Protein AF-A0A6J6LXZ3-F1 (afdb_monomer_lite)

Secondary structure (DSSP, 8-state):
-PPP-PPPHHHHHHHHHH-HHHHT--SHHHHSTT-THHHHHHHHH-SEEEEGGGTEEEE-SHHHHHHHTSTTS---S--TT-HHHHHH-S-TTS--TTHHHHHHHHHHTTTSHHHHHHHHHHHHHHHHHHHHTTTGGGS---HIIIIIHHHHHHHHHHHHTS----HHHHHHHHHHHHH---

Foldseek 3Di:
DQDDDQQDPVNLVVQCVVAVLLQPDAPCLVPDPPSCVSLVVCVVPPQWGCHVNVSGIDHSHPVVVVCCPDLPNSDFLQDPPNVCCVVVNDALNRGDPPVNVVRCVVVPVCPDPVNVCVQCVVVLVVLQVVLCVVCVVVVDDPCVVSPDQVSVQSSVCSSVVHCSDDSVVVVVVVVVVVVPDD

Sequence (182 aa):
MISQAQVTDGTNMLRQLQFPAGALITMEDLQDSGREHVLDRLREQEPVTWLPALGGWLITSREGAREMLLPKAGATVEVSENMVRASLGKMMLTVDAPAHDRLRAPFERPFRAREAEHAFGDFIRGQADALIDRFADEGKAELHSAFAAEFAVAVAGHVIGLPLGESAKIDAYYADFAAARV

Organism: NCBI:txid449393

Radius of gyration: 21.24 Å; chains: 1; bounding box: 50×36×50 Å

InterPro domains:
  IPR036396 Cytochrome P450 superfamily [G3DSA:1.10.630.10] (4-181)
  IPR036396 Cytochrome P450 superfamily [SSF48264] (36-169)

Structure (mmCIF, N/CA/C/O backbone):
data_AF-A0A6J6LXZ3-F1
#
_entry.id   AF-A0A6J6LXZ3-F1
#
loop_
_atom_site.group_PDB
_atom_site.id
_atom_site.type_symbol
_atom_site.label_atom_id
_atom_site.label_alt_id
_atom_site.label_comp_id
_atom_site.label_asym_id
_atom_site.label_entity_id
_atom_site.label_seq_id
_atom_site.pdbx_PDB_ins_code
_atom_site.Cartn_x
_atom_site.Cartn_y
_atom_site.Cartn_z
_atom_site.occupancy
_atom_site.B_iso_or_equiv
_atom_site.auth_seq_id
_atom_site.auth_comp_id
_atom_site.auth_asym_id
_atom_site.auth_atom_id
_atom_site.pdbx_PDB_model_num
ATOM 1 N N . MET A 1 1 ? 3.807 -15.026 -21.055 1.00 63.22 1 MET A N 1
ATOM 2 C CA . MET A 1 1 ? 4.736 -14.462 -20.056 1.00 63.22 1 MET A CA 1
ATOM 3 C C . MET A 1 1 ? 5.453 -13.289 -20.682 1.00 63.22 1 MET A C 1
ATOM 5 O O . MET A 1 1 ? 5.833 -13.383 -21.844 1.00 63.22 1 MET A O 1
ATOM 9 N N . ILE A 1 2 ? 5.572 -12.195 -19.940 1.00 77.12 2 ILE A N 1
ATOM 10 C CA . ILE A 1 2 ? 6.284 -10.992 -20.376 1.00 77.12 2 ILE A CA 1
ATOM 11 C C . ILE A 1 2 ? 7.783 -11.281 -20.294 1.00 77.12 2 ILE A C 1
ATOM 13 O O . ILE A 1 2 ? 8.238 -11.861 -19.310 1.00 77.12 2 ILE A O 1
ATOM 17 N N . SER A 1 3 ? 8.537 -10.935 -21.338 1.00 76.62 3 SER A N 1
ATOM 18 C CA . SER A 1 3 ? 9.990 -11.120 -21.339 1.00 76.62 3 SER A CA 1
ATOM 19 C C . SER A 1 3 ? 10.624 -10.192 -20.308 1.00 76.62 3 SER A C 1
ATOM 21 O O . SER A 1 3 ? 10.416 -8.982 -20.363 1.00 76.62 3 SER A O 1
ATOM 23 N N . GLN A 1 4 ? 11.416 -10.755 -19.401 1.00 77.12 4 GLN A N 1
ATOM 24 C CA . GLN A 1 4 ? 12.165 -10.011 -18.389 1.00 77.12 4 GLN A CA 1
ATOM 25 C C . GLN A 1 4 ? 13.630 -9.939 -18.820 1.00 77.12 4 GLN A C 1
ATOM 27 O O . GLN A 1 4 ? 14.177 -10.914 -19.337 1.00 77.12 4 GLN A O 1
ATOM 32 N N . ALA A 1 5 ? 14.256 -8.779 -18.647 1.00 78.06 5 ALA A N 1
ATOM 33 C CA . ALA A 1 5 ? 15.658 -8.571 -18.978 1.00 78.06 5 ALA A CA 1
ATOM 34 C C . ALA A 1 5 ? 16.327 -7.766 -17.869 1.00 78.06 5 ALA A C 1
ATOM 36 O O . ALA A 1 5 ? 15.819 -6.720 -17.463 1.00 78.06 5 ALA A O 1
ATOM 37 N N . GLN A 1 6 ? 17.480 -8.252 -17.415 1.00 81.44 6 GLN A N 1
ATOM 38 C CA . GLN A 1 6 ? 18.334 -7.505 -16.503 1.00 81.44 6 GLN A CA 1
ATOM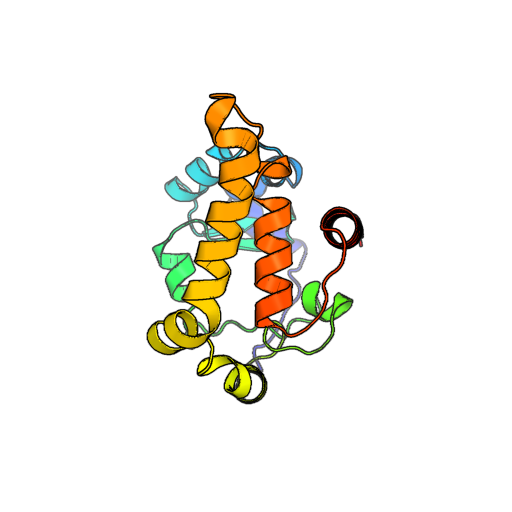 39 C C . GLN A 1 6 ? 18.919 -6.294 -17.228 1.00 81.44 6 GLN A C 1
ATOM 41 O O . GLN A 1 6 ? 19.317 -6.369 -18.395 1.00 81.44 6 GLN A O 1
ATOM 46 N N . VAL A 1 7 ? 18.949 -5.161 -16.537 1.00 86.25 7 VAL A N 1
ATOM 47 C CA . VAL A 1 7 ? 19.483 -3.921 -17.093 1.00 86.25 7 VAL A CA 1
ATOM 48 C C . VAL A 1 7 ? 21.001 -3.991 -17.027 1.00 86.25 7 VAL A C 1
ATOM 50 O O . VAL A 1 7 ? 21.576 -4.100 -15.952 1.00 86.25 7 VAL A O 1
ATOM 53 N N . THR A 1 8 ? 21.654 -3.945 -18.185 1.00 92.56 8 THR A N 1
ATOM 54 C CA . THR A 1 8 ? 23.120 -3.941 -18.260 1.00 92.56 8 THR A CA 1
ATOM 55 C C . THR A 1 8 ? 23.691 -2.638 -17.709 1.00 92.56 8 THR A C 1
ATOM 57 O O . THR A 1 8 ? 23.040 -1.596 -17.808 1.00 92.56 8 THR A O 1
ATOM 60 N N . ASP A 1 9 ? 24.936 -2.655 -17.228 1.00 92.88 9 ASP A N 1
ATOM 61 C CA . ASP A 1 9 ? 25.614 -1.452 -16.719 1.00 92.88 9 ASP A CA 1
ATOM 62 C C . ASP A 1 9 ? 25.615 -0.306 -17.738 1.00 92.88 9 ASP A C 1
ATOM 64 O O . ASP A 1 9 ? 25.328 0.841 -17.399 1.00 92.88 9 ASP A O 1
ATOM 68 N N . GLY A 1 10 ? 25.847 -0.623 -19.018 1.00 94.88 10 GLY A N 1
ATOM 69 C CA . GLY A 1 10 ? 25.786 0.361 -20.099 1.00 94.88 10 GLY A CA 1
ATOM 70 C C . GLY A 1 10 ? 24.394 0.979 -20.261 1.00 94.88 10 GLY A C 1
ATOM 71 O O . GLY A 1 10 ? 24.271 2.192 -20.417 1.00 94.88 10 GLY A O 1
ATOM 72 N N . THR A 1 11 ? 23.332 0.173 -20.164 1.00 94.19 11 THR A N 1
ATOM 73 C CA . THR A 1 11 ? 21.949 0.676 -20.231 1.00 94.19 11 THR A CA 1
ATOM 74 C C . THR A 1 11 ? 21.598 1.497 -18.994 1.00 94.19 11 THR A C 1
ATOM 76 O O . THR A 1 11 ? 20.958 2.539 -19.115 1.00 94.19 11 THR A O 1
ATOM 79 N N . ASN A 1 12 ? 22.030 1.056 -17.812 1.00 94.31 12 ASN A N 1
ATOM 80 C CA . ASN A 1 12 ? 21.839 1.776 -16.558 1.00 94.31 12 ASN A CA 1
ATOM 81 C C . ASN A 1 12 ? 22.487 3.167 -16.623 1.00 94.31 12 ASN A C 1
ATOM 83 O O . ASN A 1 12 ? 21.826 4.165 -16.346 1.00 94.31 12 ASN A O 1
ATOM 87 N N . MET A 1 13 ? 23.740 3.248 -17.081 1.00 95.94 13 MET A N 1
ATOM 88 C CA . MET A 1 13 ? 24.455 4.514 -17.254 1.00 95.94 13 MET A CA 1
ATOM 89 C C . MET A 1 13 ? 23.745 5.446 -18.246 1.00 95.94 13 MET A C 1
ATOM 91 O O . MET A 1 13 ? 23.553 6.624 -17.953 1.00 95.94 13 MET A O 1
ATOM 95 N N . LEU A 1 14 ? 23.298 4.929 -19.396 1.00 97.12 14 LEU A N 1
ATOM 96 C CA . LEU A 1 14 ? 22.553 5.727 -20.377 1.00 97.12 14 LEU A CA 1
ATOM 97 C C . LEU A 1 14 ? 21.242 6.275 -19.802 1.00 97.12 14 LEU A C 1
ATOM 99 O O . LEU A 1 14 ? 20.911 7.437 -20.028 1.00 97.12 14 LEU A O 1
ATOM 103 N N . ARG A 1 15 ? 20.511 5.467 -19.026 1.00 96.69 15 ARG A N 1
ATOM 104 C CA . ARG A 1 15 ? 19.274 5.911 -18.374 1.00 96.69 15 ARG A CA 1
ATOM 105 C C . ARG A 1 15 ? 19.533 6.975 -17.314 1.00 96.69 15 ARG A C 1
ATOM 107 O O . ARG A 1 15 ? 18.779 7.933 -17.259 1.00 96.69 15 ARG A O 1
ATOM 114 N N . GLN A 1 16 ? 20.602 6.866 -16.528 1.00 96.56 16 GLN A N 1
ATOM 115 C CA . GLN A 1 16 ? 20.962 7.905 -15.553 1.00 96.56 16 GLN A CA 1
ATOM 116 C C . GLN A 1 16 ? 21.263 9.255 -16.214 1.00 96.56 16 GLN A C 1
ATOM 118 O O . GLN A 1 16 ? 20.896 10.295 -15.680 1.00 96.56 16 GLN A O 1
ATOM 123 N N . LEU A 1 17 ? 21.887 9.247 -17.397 1.00 96.94 17 LEU A N 1
ATOM 124 C CA . LEU A 1 17 ? 22.120 10.470 -18.169 1.00 96.94 17 LEU A CA 1
ATOM 125 C C . LEU A 1 17 ? 20.823 11.059 -18.744 1.00 96.94 17 LEU A C 1
ATOM 127 O O . LEU A 1 17 ? 20.715 12.274 -18.882 1.00 96.94 17 LEU A O 1
ATOM 131 N N . GLN A 1 18 ? 19.855 10.209 -19.095 1.00 97.19 18 GLN A N 1
ATOM 132 C CA . GLN A 1 18 ? 18.563 10.629 -19.644 1.00 97.19 18 GLN A CA 1
ATOM 133 C C . GLN A 1 18 ? 17.573 11.099 -18.567 1.00 97.19 18 GLN A C 1
ATOM 135 O O . GLN A 1 18 ? 16.744 11.960 -18.850 1.00 97.19 18 GLN A O 1
ATOM 140 N N . PHE A 1 19 ? 17.665 10.537 -17.360 1.00 97.50 19 PHE A N 1
ATOM 141 C CA . PHE A 1 19 ? 16.784 10.791 -16.218 1.00 97.50 19 PHE A CA 1
ATOM 142 C C . PHE A 1 19 ? 17.594 11.286 -15.007 1.00 97.50 19 PHE A C 1
ATOM 144 O O . PHE A 1 19 ? 17.735 10.570 -14.007 1.00 97.50 19 PHE A O 1
ATOM 151 N N . PRO A 1 20 ? 18.217 12.475 -15.113 1.00 96.38 20 PRO A N 1
ATOM 152 C CA . PRO A 1 20 ? 19.123 12.986 -14.094 1.00 96.38 20 PRO A CA 1
ATOM 153 C C . PRO A 1 20 ? 18.443 13.257 -12.747 1.00 96.38 20 PRO A C 1
ATOM 155 O O . PRO A 1 20 ? 19.103 13.124 -11.719 1.00 96.38 20 PRO A O 1
ATOM 158 N N . ALA A 1 21 ? 17.154 13.615 -12.710 1.00 95.38 21 ALA A N 1
ATOM 159 C CA . ALA A 1 21 ? 16.472 13.857 -11.440 1.00 95.38 21 ALA A CA 1
ATOM 160 C C . ALA A 1 21 ? 16.273 12.550 -10.659 1.00 95.38 21 ALA A C 1
ATOM 162 O O . ALA A 1 21 ? 16.573 12.507 -9.467 1.00 95.38 21 ALA A O 1
ATOM 163 N N . GLY A 1 22 ? 15.834 11.474 -11.323 1.00 95.50 22 GLY A N 1
ATOM 164 C CA . GLY A 1 22 ? 15.719 10.147 -10.704 1.00 95.50 22 GLY A CA 1
ATOM 165 C C . GLY A 1 22 ? 17.063 9.533 -10.322 1.00 95.50 22 GLY A C 1
ATOM 166 O O . GLY A 1 22 ? 17.167 8.884 -9.283 1.00 95.50 22 GLY A O 1
ATOM 167 N N . ALA A 1 23 ? 18.110 9.786 -11.113 1.00 96.12 23 ALA A N 1
ATOM 168 C CA . ALA A 1 23 ? 19.458 9.285 -10.847 1.00 96.12 23 ALA A CA 1
ATOM 169 C C . ALA A 1 23 ? 20.059 9.797 -9.525 1.00 96.12 23 ALA A C 1
ATOM 171 O O . ALA A 1 23 ? 20.917 9.128 -8.951 1.00 96.12 23 ALA A O 1
ATOM 172 N N . LEU A 1 24 ? 19.613 10.960 -9.043 1.00 94.56 24 LEU A N 1
ATOM 173 C CA . LEU A 1 24 ? 20.074 11.555 -7.786 1.00 94.56 24 LEU A CA 1
ATOM 174 C C . LEU A 1 24 ? 19.326 11.041 -6.552 1.00 94.56 24 LEU A C 1
ATOM 176 O O . LEU A 1 24 ? 19.756 11.325 -5.437 1.00 94.56 24 LEU A O 1
ATOM 180 N N . ILE A 1 25 ? 18.214 10.325 -6.729 1.00 94.88 25 ILE A N 1
ATOM 181 C CA . ILE A 1 25 ? 17.386 9.894 -5.604 1.00 94.88 25 ILE A CA 1
ATOM 182 C C . ILE A 1 25 ? 17.992 8.655 -4.958 1.00 94.88 25 ILE A C 1
ATOM 184 O O . ILE A 1 25 ? 18.220 7.629 -5.605 1.00 94.88 25 ILE A O 1
ATOM 188 N N . THR A 1 26 ? 18.235 8.759 -3.657 1.00 93.12 26 THR A N 1
ATOM 189 C CA . THR A 1 26 ? 18.770 7.675 -2.835 1.00 93.12 26 THR A CA 1
ATOM 190 C C . THR A 1 26 ? 17.653 6.894 -2.144 1.00 93.12 26 THR A C 1
ATOM 192 O O . THR A 1 26 ? 16.484 7.270 -2.182 1.00 93.12 26 THR A O 1
ATOM 195 N N . MET A 1 27 ? 18.005 5.791 -1.480 1.00 90.06 27 MET A N 1
ATOM 196 C CA . MET A 1 27 ? 17.037 5.054 -0.663 1.00 90.06 27 MET A CA 1
ATOM 197 C C . MET A 1 27 ? 16.638 5.798 0.611 1.00 90.06 27 MET A C 1
ATOM 199 O O . MET A 1 27 ? 15.486 5.727 1.025 1.00 90.06 27 MET A O 1
ATOM 203 N N . GLU A 1 28 ? 17.558 6.572 1.180 1.00 90.50 28 GLU A N 1
ATOM 204 C CA . GLU A 1 28 ? 17.296 7.442 2.330 1.00 90.50 28 GLU A CA 1
ATOM 205 C C . GLU A 1 28 ? 16.247 8.509 1.989 1.00 90.50 28 GLU A C 1
ATOM 207 O O . GLU A 1 28 ? 15.317 8.740 2.757 1.00 90.50 28 GLU A O 1
ATOM 212 N N . ASP A 1 29 ? 16.312 9.070 0.777 1.00 91.81 29 ASP A N 1
ATOM 213 C CA . ASP A 1 29 ? 15.315 10.032 0.291 1.00 91.81 29 ASP A CA 1
ATOM 214 C C . ASP A 1 29 ? 13.893 9.464 0.209 1.00 91.81 29 ASP A C 1
ATOM 216 O O . ASP A 1 29 ? 12.930 10.228 0.233 1.00 91.81 29 ASP A O 1
ATOM 220 N N . LEU A 1 30 ? 13.754 8.139 0.108 1.00 88.25 30 LEU A N 1
ATOM 221 C CA . LEU A 1 30 ? 12.465 7.451 0.018 1.00 88.25 30 LEU A CA 1
ATOM 222 C C . LEU A 1 30 ? 11.969 6.910 1.364 1.00 88.25 30 LEU A C 1
ATOM 224 O O . LEU A 1 30 ? 10.778 6.633 1.495 1.00 88.25 30 LEU A O 1
ATOM 228 N N . GLN A 1 31 ? 12.862 6.720 2.337 1.00 87.31 31 GLN A N 1
ATOM 229 C CA . GLN A 1 31 ? 12.551 6.120 3.638 1.00 87.31 31 GLN A CA 1
ATOM 230 C C . GLN A 1 31 ? 12.326 7.165 4.735 1.00 87.31 31 GLN A C 1
ATOM 232 O O . GLN A 1 31 ? 11.535 6.928 5.649 1.00 87.31 31 GLN A O 1
ATOM 237 N N . ASP A 1 32 ? 12.992 8.316 4.647 1.00 87.38 32 ASP A N 1
ATOM 238 C CA . ASP A 1 32 ? 12.935 9.348 5.677 1.00 87.38 32 ASP A CA 1
ATOM 239 C C . ASP A 1 32 ? 11.665 10.206 5.573 1.00 87.38 32 ASP A C 1
ATOM 241 O O . ASP A 1 32 ? 11.397 10.854 4.556 1.00 87.38 32 ASP A O 1
ATOM 245 N N . SER A 1 33 ? 10.926 10.301 6.681 1.00 82.81 33 SER A N 1
ATOM 246 C CA . SER A 1 33 ? 9.836 11.275 6.814 1.00 82.81 33 SER A CA 1
ATOM 247 C C . SER A 1 33 ? 10.362 12.709 6.668 1.00 82.81 33 SER A C 1
ATOM 249 O O . SER A 1 33 ? 11.418 13.057 7.200 1.00 82.81 33 SER A O 1
ATOM 251 N N . GLY A 1 34 ? 9.621 13.553 5.948 1.00 84.56 34 GLY A N 1
ATOM 252 C CA . GLY A 1 34 ? 9.991 14.940 5.642 1.00 84.56 34 GLY A CA 1
ATOM 253 C C . GLY A 1 34 ? 10.720 15.119 4.303 1.00 84.56 34 GLY A C 1
ATOM 254 O O . GLY A 1 34 ? 10.969 16.253 3.874 1.00 84.56 34 GLY A O 1
ATOM 255 N N . ARG A 1 35 ? 11.060 14.026 3.606 1.00 87.62 35 ARG A N 1
ATOM 256 C CA . ARG A 1 35 ? 11.698 14.061 2.278 1.00 87.62 35 ARG A CA 1
ATOM 257 C C . ARG A 1 35 ? 10.722 13.875 1.116 1.00 87.62 35 ARG A C 1
ATOM 259 O O . ARG A 1 35 ? 11.140 13.799 -0.034 1.00 87.62 35 ARG A O 1
ATOM 266 N N . GLU A 1 36 ? 9.417 13.916 1.370 1.00 87.06 36 GLU A N 1
ATOM 267 C CA . GLU A 1 36 ? 8.367 13.668 0.371 1.00 87.06 36 GLU A CA 1
ATOM 268 C C . GLU A 1 36 ? 8.417 14.666 -0.799 1.00 87.06 36 GLU A C 1
ATOM 270 O O . GLU A 1 36 ? 8.051 14.331 -1.928 1.00 87.06 36 GLU A O 1
ATOM 275 N N . HIS A 1 37 ? 8.960 15.861 -0.553 1.00 91.31 37 HIS A N 1
ATOM 276 C CA . HIS A 1 37 ? 9.198 16.902 -1.553 1.00 91.31 37 HIS A CA 1
ATOM 277 C C . HIS A 1 37 ? 10.104 16.436 -2.716 1.00 91.31 37 HIS A C 1
ATOM 279 O O . HIS A 1 37 ? 10.067 17.000 -3.811 1.00 91.31 37 HIS A O 1
ATOM 285 N N . VAL A 1 38 ? 10.915 15.392 -2.511 1.00 92.06 38 VAL A N 1
ATOM 286 C CA . VAL A 1 38 ? 11.676 14.719 -3.573 1.00 92.06 38 VAL A CA 1
ATOM 287 C C . VAL A 1 38 ? 10.730 14.143 -4.629 1.00 92.06 38 VAL A C 1
ATOM 289 O O . VAL A 1 38 ? 10.952 14.330 -5.827 1.00 92.06 38 VAL A O 1
ATOM 292 N N . LEU A 1 39 ? 9.646 13.494 -4.196 1.00 92.38 39 LEU A N 1
ATOM 293 C CA . LEU A 1 39 ? 8.645 12.924 -5.093 1.00 92.38 39 LEU A CA 1
ATOM 294 C C . LEU A 1 39 ? 7.836 14.016 -5.804 1.00 92.38 39 LEU A C 1
ATOM 296 O O . LEU A 1 39 ? 7.442 13.805 -6.948 1.00 92.38 39 LEU A O 1
ATOM 300 N N . ASP A 1 40 ? 7.618 15.175 -5.171 1.00 93.00 40 ASP A N 1
ATOM 301 C CA . ASP A 1 40 ? 6.989 16.336 -5.823 1.00 93.00 40 ASP A CA 1
ATOM 302 C C . ASP A 1 40 ? 7.828 16.847 -6.993 1.00 93.00 40 ASP A C 1
ATOM 304 O O . ASP A 1 40 ? 7.315 16.988 -8.103 1.00 93.00 40 ASP A O 1
ATOM 308 N N . ARG A 1 41 ? 9.140 17.020 -6.794 1.00 92.38 41 ARG A N 1
ATOM 309 C CA . ARG A 1 41 ? 10.043 17.422 -7.885 1.00 92.38 41 ARG A CA 1
ATOM 310 C C . ARG A 1 41 ? 10.041 16.412 -9.029 1.00 92.38 41 ARG A C 1
ATOM 312 O O . ARG A 1 41 ? 9.992 16.810 -10.191 1.00 92.38 41 ARG A O 1
ATOM 319 N N . LEU A 1 42 ? 10.058 15.114 -8.713 1.00 95.19 42 LEU A N 1
ATOM 320 C CA . LEU A 1 42 ? 9.957 14.074 -9.738 1.00 95.19 42 LEU A CA 1
ATOM 321 C C . LEU A 1 42 ? 8.629 14.159 -10.491 1.00 95.19 42 LEU A C 1
ATOM 323 O O . LEU A 1 42 ? 8.632 14.072 -11.711 1.00 95.19 42 LEU A O 1
ATOM 327 N N . ARG A 1 43 ? 7.498 14.366 -9.804 1.00 95.25 43 ARG A N 1
ATOM 328 C CA . ARG A 1 43 ? 6.183 14.512 -10.457 1.00 95.25 43 ARG A CA 1
ATOM 329 C C . ARG A 1 43 ? 6.161 15.624 -11.501 1.00 95.25 43 ARG A C 1
ATOM 331 O O . ARG A 1 43 ? 5.502 15.464 -12.524 1.00 95.25 43 ARG A O 1
ATOM 338 N N . GLU A 1 44 ? 6.850 16.727 -11.236 1.00 94.56 44 GLU A N 1
ATOM 339 C CA . GLU A 1 44 ? 6.883 17.891 -12.123 1.00 94.56 44 GLU A CA 1
ATOM 340 C C . GLU A 1 44 ? 7.862 17.730 -13.291 1.00 94.56 44 GLU A C 1
ATOM 342 O O . GLU A 1 44 ? 7.553 18.135 -14.410 1.00 94.56 44 GLU A O 1
ATOM 347 N N . GLN A 1 45 ? 9.042 17.159 -13.038 1.00 95.19 45 GLN A N 1
ATOM 348 C CA . GLN A 1 45 ? 10.164 17.199 -13.984 1.00 95.19 45 GLN A CA 1
ATOM 349 C C . GLN A 1 45 ? 10.377 15.871 -14.715 1.00 95.19 45 GLN A C 1
ATOM 351 O O . GLN A 1 45 ? 10.663 15.860 -15.910 1.00 95.19 45 GLN A O 1
ATOM 356 N N . GLU A 1 46 ? 10.211 14.750 -14.012 1.00 97.00 46 GLU A N 1
ATOM 357 C CA . GLU A 1 46 ? 10.430 13.395 -14.527 1.00 97.00 46 GLU A CA 1
ATOM 358 C C . GLU A 1 46 ? 9.364 12.424 -13.968 1.00 97.00 46 GLU A C 1
ATOM 360 O O . GLU A 1 46 ? 9.674 11.534 -13.169 1.00 97.00 46 GLU A O 1
ATOM 365 N N . PRO A 1 47 ? 8.080 12.575 -14.362 1.00 96.56 47 PRO A N 1
ATOM 366 C CA . PRO A 1 47 ? 6.961 11.806 -13.797 1.00 96.56 47 PRO A CA 1
ATOM 367 C C . PRO A 1 47 ? 7.037 10.292 -14.049 1.00 96.56 47 PRO A C 1
ATOM 369 O O . PRO A 1 47 ? 6.296 9.516 -13.434 1.00 96.56 47 PRO A O 1
ATOM 372 N N . VAL A 1 48 ? 7.907 9.893 -14.977 1.00 97.12 48 VAL A N 1
ATOM 373 C CA . VAL A 1 48 ? 8.413 8.539 -15.181 1.00 97.12 48 VAL A CA 1
ATOM 374 C C . VAL A 1 48 ? 9.928 8.668 -15.248 1.00 97.12 48 VAL A C 1
ATOM 376 O O . VAL A 1 48 ? 10.446 9.297 -16.170 1.00 97.12 48 VAL A O 1
ATOM 379 N N . THR A 1 49 ? 10.629 8.100 -14.274 1.00 97.38 49 THR A N 1
ATOM 380 C CA . THR A 1 49 ? 12.079 8.255 -14.148 1.00 97.38 49 THR A CA 1
ATOM 381 C C . THR A 1 49 ? 12.763 6.918 -13.898 1.00 97.38 49 THR A C 1
ATOM 383 O O . THR A 1 49 ? 12.181 6.006 -13.302 1.00 97.38 49 THR A O 1
ATOM 386 N N . TRP A 1 50 ? 13.995 6.774 -14.381 1.00 97.00 50 TRP A N 1
ATOM 387 C CA . TRP A 1 50 ? 14.835 5.643 -14.009 1.00 97.00 50 TRP A CA 1
ATOM 388 C C . TRP A 1 50 ? 15.429 5.904 -12.627 1.00 97.00 50 TRP A C 1
ATOM 390 O O . TRP A 1 50 ? 16.079 6.924 -12.417 1.00 97.00 50 TRP A O 1
ATOM 400 N N . LEU A 1 51 ? 15.223 4.973 -11.697 1.00 94.81 51 LEU A N 1
ATOM 401 C CA . LEU A 1 51 ? 15.676 5.080 -10.318 1.00 94.81 51 LEU A CA 1
ATOM 402 C C . LEU A 1 51 ? 16.713 3.984 -10.024 1.00 94.81 51 LEU A C 1
ATOM 404 O O . LEU A 1 51 ? 16.339 2.853 -9.692 1.00 94.81 51 LEU A O 1
ATOM 408 N N . PRO A 1 52 ? 18.022 4.295 -10.114 1.00 93.25 52 PRO A N 1
ATOM 409 C CA . PRO A 1 52 ? 19.087 3.326 -9.862 1.00 93.25 52 PRO A CA 1
ATOM 410 C C . PRO A 1 52 ? 19.019 2.713 -8.464 1.00 93.25 52 PRO A C 1
ATOM 412 O O . PRO A 1 52 ? 19.288 1.526 -8.318 1.00 93.25 52 PRO A O 1
ATOM 415 N N . ALA A 1 53 ? 18.594 3.490 -7.459 1.00 90.56 53 ALA A N 1
ATOM 416 C CA . ALA A 1 53 ? 18.447 3.026 -6.079 1.00 90.56 53 ALA A CA 1
ATOM 417 C C . ALA A 1 53 ? 17.452 1.859 -5.918 1.00 90.56 53 ALA A C 1
ATOM 419 O O . ALA A 1 53 ? 17.560 1.104 -4.957 1.00 90.56 53 ALA A O 1
ATOM 420 N N . LEU A 1 54 ? 16.508 1.695 -6.855 1.00 87.12 54 LEU A N 1
ATOM 421 C CA . LEU A 1 54 ? 15.577 0.560 -6.913 1.00 87.12 54 LEU A CA 1
ATOM 422 C C . LEU A 1 54 ? 15.865 -0.400 -8.077 1.00 87.12 54 LEU A C 1
ATOM 424 O O . LEU A 1 54 ? 15.149 -1.384 -8.244 1.00 87.12 54 LEU A O 1
ATOM 428 N N . GLY A 1 55 ? 16.865 -0.110 -8.916 1.00 88.62 55 GLY A N 1
ATOM 429 C CA . GLY A 1 55 ? 17.134 -0.874 -10.137 1.00 88.62 55 GLY A CA 1
ATOM 430 C C . GLY A 1 55 ? 15.949 -0.906 -11.111 1.00 88.62 55 GLY A C 1
ATOM 431 O O . GLY A 1 55 ? 15.794 -1.872 -11.859 1.00 88.62 55 GLY A O 1
ATOM 432 N N . GLY A 1 56 ? 15.090 0.118 -11.092 1.00 90.94 56 GLY A N 1
ATOM 433 C CA . GLY A 1 56 ? 13.788 0.078 -11.754 1.00 90.94 56 GLY A CA 1
ATOM 434 C C . GLY A 1 56 ? 13.253 1.446 -12.166 1.00 90.94 56 GLY A C 1
ATOM 435 O O . GLY A 1 56 ? 13.852 2.487 -11.912 1.00 90.94 56 GLY A O 1
ATOM 436 N N . TRP A 1 57 ? 12.099 1.434 -12.830 1.00 93.75 57 TRP A N 1
ATOM 437 C CA . TRP A 1 57 ? 11.365 2.649 -13.176 1.00 93.75 57 TRP A CA 1
ATOM 438 C C . TRP A 1 57 ? 10.474 3.084 -12.014 1.00 93.75 57 TRP A C 1
ATOM 440 O O . TRP A 1 57 ? 9.746 2.264 -11.456 1.00 93.75 57 TRP A O 1
ATOM 450 N N . LEU A 1 58 ? 10.483 4.378 -11.698 1.00 95.31 58 LEU A N 1
ATOM 451 C CA . LEU A 1 58 ? 9.557 5.001 -10.760 1.00 95.31 58 LEU A CA 1
ATOM 452 C C . LEU A 1 58 ? 8.548 5.855 -11.533 1.00 95.31 58 LEU A C 1
ATOM 454 O O . LEU A 1 58 ? 8.927 6.723 -12.319 1.00 95.31 58 LEU A O 1
ATOM 458 N N . ILE A 1 59 ? 7.260 5.618 -11.287 1.00 96.31 59 ILE A N 1
ATOM 459 C CA . ILE A 1 59 ? 6.162 6.413 -11.842 1.00 96.31 59 ILE A CA 1
ATOM 460 C C . ILE A 1 59 ? 5.537 7.203 -10.701 1.00 96.31 59 ILE A C 1
ATOM 462 O O . ILE A 1 59 ? 4.966 6.622 -9.779 1.00 96.31 59 ILE A O 1
ATOM 466 N N . THR A 1 60 ? 5.633 8.526 -10.765 1.00 95.56 60 THR A N 1
ATOM 467 C CA . THR A 1 60 ? 5.123 9.416 -9.713 1.00 95.56 60 THR A CA 1
ATOM 468 C C . THR A 1 60 ? 3.844 10.145 -10.127 1.00 95.56 60 THR A C 1
ATOM 470 O O . THR A 1 60 ? 3.104 10.626 -9.265 1.00 95.56 60 THR A O 1
ATOM 473 N N . SER A 1 61 ? 3.539 10.204 -11.430 1.00 94.81 61 SER A N 1
ATOM 474 C CA . SER A 1 61 ? 2.290 10.795 -11.922 1.00 94.81 61 SER A CA 1
ATOM 475 C C . SER A 1 61 ? 1.081 9.895 -11.666 1.00 94.81 61 SER A C 1
ATOM 477 O O . SER A 1 61 ? 1.117 8.679 -11.859 1.00 94.81 61 SER A O 1
ATOM 479 N N . ARG A 1 62 ? -0.047 10.515 -11.300 1.00 94.38 62 ARG A N 1
ATOM 480 C CA . ARG A 1 62 ? -1.320 9.806 -11.103 1.00 94.38 62 ARG A CA 1
ATOM 481 C C . ARG A 1 62 ? -1.794 9.094 -12.370 1.00 94.38 62 ARG A C 1
ATOM 483 O O . ARG A 1 62 ? -2.332 7.993 -12.282 1.00 94.38 62 ARG A O 1
ATOM 490 N N . GLU A 1 63 ? -1.664 9.743 -13.524 1.00 94.56 63 GLU A N 1
ATOM 491 C CA . GLU A 1 63 ? -2.107 9.184 -14.803 1.00 94.56 63 GLU A CA 1
ATOM 492 C C . GLU A 1 63 ? -1.292 7.946 -15.178 1.00 94.56 63 GLU A C 1
ATOM 494 O O . GLU A 1 63 ? -1.886 6.886 -15.368 1.00 94.56 63 GLU A O 1
ATOM 499 N N . GLY A 1 64 ? 0.042 8.046 -15.158 1.00 94.69 64 GLY A N 1
ATOM 500 C CA . GLY A 1 64 ? 0.920 6.915 -15.453 1.00 94.69 64 GLY A CA 1
ATOM 501 C C . GLY A 1 64 ? 0.747 5.764 -14.461 1.00 94.69 64 GLY A C 1
ATOM 502 O O . GLY A 1 64 ? 0.668 4.607 -14.867 1.00 94.69 64 GLY A O 1
ATOM 503 N N . ALA A 1 65 ? 0.608 6.061 -13.163 1.00 94.81 65 ALA A N 1
ATOM 504 C CA . ALA A 1 65 ? 0.363 5.032 -12.154 1.00 94.81 65 ALA A CA 1
ATOM 505 C C . ALA A 1 65 ? -0.969 4.310 -12.407 1.00 94.81 65 ALA A C 1
ATOM 507 O O . ALA A 1 65 ? -1.035 3.082 -12.378 1.00 94.81 65 ALA A O 1
ATOM 508 N N . ARG A 1 66 ? -2.037 5.058 -12.711 1.00 95.19 66 ARG A N 1
ATOM 509 C CA . ARG A 1 66 ? -3.338 4.468 -13.035 1.00 95.19 66 ARG A CA 1
ATOM 510 C C . ARG A 1 66 ? -3.264 3.616 -14.295 1.00 95.19 66 ARG A C 1
ATOM 512 O O . ARG A 1 66 ? -3.861 2.548 -14.300 1.00 95.19 66 ARG A O 1
ATOM 519 N N . GLU A 1 67 ? -2.585 4.080 -15.340 1.00 94.56 67 GLU A N 1
ATOM 520 C CA . GLU A 1 67 ? -2.409 3.318 -16.576 1.00 94.56 67 GLU A CA 1
ATOM 521 C C . GLU A 1 67 ? -1.694 1.992 -16.311 1.00 94.56 67 GLU A C 1
ATOM 523 O O . GLU A 1 67 ? -2.202 0.948 -16.715 1.00 94.56 67 GLU A O 1
ATOM 528 N N . MET A 1 68 ? -0.591 2.027 -15.557 1.00 93.81 68 MET A N 1
ATOM 529 C CA . MET A 1 68 ? 0.215 0.849 -15.229 1.00 93.81 68 MET A CA 1
ATOM 530 C C . MET A 1 68 ? -0.537 -0.182 -14.372 1.00 93.81 68 MET A C 1
ATOM 532 O O . MET A 1 68 ? -0.301 -1.381 -14.488 1.00 93.81 68 MET A O 1
ATOM 536 N N . LEU A 1 69 ? -1.470 0.269 -13.529 1.00 92.38 69 LEU A N 1
ATOM 537 C CA . LEU A 1 69 ? -2.290 -0.599 -12.676 1.00 92.38 69 LEU A CA 1
ATOM 538 C C . LEU A 1 69 ? -3.490 -1.228 -13.408 1.00 92.38 69 LEU A C 1
ATOM 540 O O . LEU A 1 69 ? -4.216 -2.032 -12.818 1.00 92.38 69 LEU A O 1
ATOM 544 N N . LEU A 1 70 ? -3.744 -0.878 -14.674 1.00 91.12 70 LEU A N 1
ATOM 545 C CA . LEU A 1 70 ? -4.809 -1.511 -15.450 1.00 91.12 70 LEU A CA 1
ATOM 546 C C . LEU A 1 70 ? -4.386 -2.909 -15.929 1.00 91.12 70 LEU A C 1
ATOM 548 O O . LEU A 1 70 ? -3.253 -3.084 -16.373 1.00 91.12 70 LEU A O 1
ATOM 552 N N . PRO A 1 71 ? -5.316 -3.881 -16.018 1.00 84.62 71 PRO A N 1
ATOM 553 C CA . PRO A 1 71 ? -5.009 -5.228 -16.521 1.00 84.62 71 PRO A CA 1
ATOM 554 C C . PRO A 1 71 ? -4.369 -5.263 -17.920 1.00 84.62 71 PRO A C 1
ATOM 556 O O . PRO A 1 71 ? -3.684 -6.214 -18.279 1.00 84.62 71 PRO A O 1
ATOM 559 N N . LYS A 1 72 ? -4.602 -4.223 -18.729 1.00 83.62 72 LYS A N 1
ATOM 560 C CA . LYS A 1 72 ? -4.100 -4.096 -20.104 1.00 83.62 72 LYS A CA 1
ATOM 561 C C . LYS A 1 72 ? -2.722 -3.432 -20.221 1.00 83.62 72 LYS A C 1
ATOM 563 O O . LYS A 1 72 ? -2.258 -3.256 -21.340 1.00 83.62 72 LYS A O 1
ATOM 568 N N . ALA A 1 73 ? -2.094 -3.042 -19.111 1.00 87.00 73 ALA A N 1
ATOM 569 C CA . ALA A 1 73 ? -0.826 -2.311 -19.118 1.00 87.00 73 ALA A CA 1
ATOM 570 C C . ALA A 1 73 ? 0.358 -3.123 -19.668 1.00 87.00 73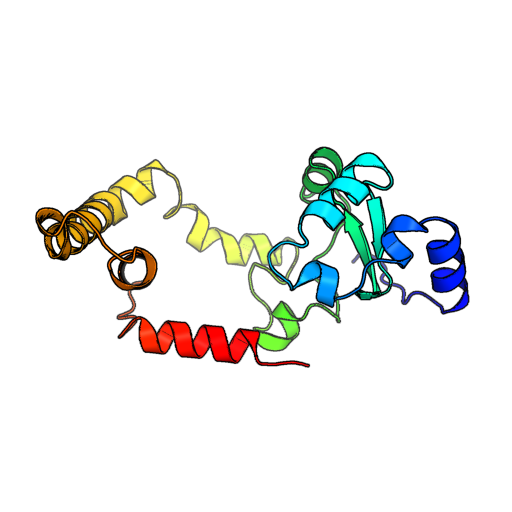 ALA A C 1
ATOM 572 O O . ALA A 1 73 ? 1.403 -2.557 -19.969 1.00 87.00 73 ALA A O 1
ATOM 573 N N . GLY A 1 74 ? 0.221 -4.450 -19.778 1.00 85.50 74 GLY A N 1
ATOM 574 C CA . GLY A 1 74 ? 1.365 -5.310 -20.077 1.00 85.50 74 GLY A CA 1
ATOM 575 C C . GLY A 1 74 ? 2.394 -5.285 -18.944 1.00 85.50 74 GLY A C 1
ATOM 576 O O . GLY A 1 74 ? 3.591 -5.355 -19.200 1.00 85.50 74 GLY A O 1
ATOM 577 N N . ALA A 1 75 ? 1.927 -5.163 -17.700 1.00 88.44 75 ALA A N 1
ATOM 578 C CA . ALA A 1 75 ? 2.721 -5.359 -16.496 1.00 88.44 75 ALA A CA 1
ATOM 579 C C . ALA A 1 75 ? 2.462 -6.760 -15.926 1.00 88.44 75 ALA A C 1
ATOM 581 O O . ALA A 1 75 ? 1.411 -7.354 -16.168 1.00 88.44 75 ALA A O 1
ATOM 582 N N . THR A 1 76 ? 3.430 -7.287 -15.184 1.00 89.88 76 THR A N 1
ATOM 583 C CA . THR A 1 76 ? 3.341 -8.589 -14.514 1.00 89.88 76 THR A CA 1
ATOM 584 C C . THR A 1 76 ? 3.855 -8.456 -13.091 1.00 89.88 76 THR A C 1
ATOM 586 O O . THR A 1 76 ? 4.827 -7.739 -12.850 1.00 89.88 76 THR A O 1
ATOM 589 N N . VAL A 1 77 ? 3.224 -9.160 -12.152 1.00 90.19 77 VAL A N 1
ATOM 590 C CA . VAL A 1 77 ? 3.763 -9.315 -10.789 1.00 90.19 77 VAL A CA 1
ATOM 591 C C . VAL A 1 77 ? 4.617 -10.581 -10.638 1.00 90.19 77 VAL A C 1
ATOM 593 O O . VAL A 1 77 ? 5.235 -10.793 -9.592 1.00 90.19 77 VAL A O 1
ATOM 596 N N . GLU A 1 78 ? 4.690 -11.420 -11.677 1.00 89.31 78 GLU A N 1
ATOM 597 C CA . GLU A 1 78 ? 5.441 -12.681 -11.704 1.00 89.31 78 GLU A CA 1
ATOM 598 C C . GLU A 1 78 ? 6.920 -12.488 -12.074 1.00 89.31 78 GLU A C 1
ATOM 600 O O . GLU A 1 78 ? 7.455 -13.144 -12.970 1.00 89.31 78 GLU A O 1
ATOM 605 N N . VAL A 1 79 ? 7.600 -11.589 -11.365 1.00 84.50 79 VAL A N 1
ATOM 606 C CA . VAL A 1 79 ? 9.050 -11.365 -11.490 1.00 84.50 79 VAL A CA 1
ATOM 607 C C . VAL A 1 79 ? 9.813 -12.131 -10.406 1.00 84.50 79 VAL A C 1
ATOM 609 O O . VAL A 1 79 ? 9.310 -12.303 -9.290 1.00 84.50 79 VAL A O 1
ATOM 612 N N . SER A 1 80 ? 11.010 -12.630 -10.727 1.00 74.81 80 SER A N 1
ATOM 613 C CA . SER A 1 80 ? 11.863 -13.377 -9.782 1.00 74.81 80 SER A CA 1
ATOM 614 C C . SER A 1 80 ? 12.277 -12.541 -8.572 1.00 74.81 80 SER A C 1
ATOM 616 O O . SER A 1 80 ? 12.415 -13.064 -7.472 1.00 74.81 80 SER A O 1
ATOM 618 N N . GLU A 1 81 ? 12.421 -11.239 -8.783 1.00 78.12 81 GLU A N 1
ATOM 619 C CA . GLU A 1 81 ? 12.855 -10.225 -7.829 1.00 78.12 81 GLU A CA 1
ATOM 620 C C . GLU A 1 81 ? 11.705 -9.740 -6.929 1.00 78.12 81 GLU A C 1
ATOM 622 O O . GLU A 1 81 ? 11.894 -8.861 -6.090 1.00 78.12 81 GLU A O 1
ATOM 627 N N . ASN A 1 82 ? 10.493 -10.290 -7.082 1.00 82.31 82 ASN A N 1
ATOM 628 C CA . ASN A 1 82 ? 9.350 -9.915 -6.257 1.00 82.31 82 ASN A CA 1
ATOM 629 C C . ASN A 1 82 ? 9.567 -10.398 -4.813 1.00 82.31 82 ASN A C 1
ATOM 631 O O . ASN A 1 82 ? 9.333 -11.565 -4.490 1.00 82.31 82 ASN A O 1
ATOM 635 N N . MET A 1 83 ? 9.963 -9.480 -3.932 1.00 80.56 83 MET A N 1
ATOM 636 C CA . MET A 1 83 ? 10.230 -9.777 -2.523 1.00 80.56 83 MET A CA 1
ATOM 637 C C . MET A 1 83 ? 9.006 -10.325 -1.785 1.00 80.56 83 MET A C 1
ATOM 639 O O . MET A 1 83 ? 9.140 -11.237 -0.975 1.00 80.56 83 MET A O 1
ATOM 643 N N . VAL A 1 84 ? 7.797 -9.850 -2.103 1.00 85.75 84 VAL A N 1
ATOM 644 C CA . VAL A 1 84 ? 6.562 -10.374 -1.493 1.00 85.75 84 VAL A CA 1
ATOM 645 C C . VAL A 1 84 ? 6.406 -11.857 -1.822 1.00 85.75 84 VAL A C 1
ATOM 647 O O . VAL A 1 84 ? 6.054 -12.659 -0.959 1.00 85.75 84 VAL A O 1
ATOM 650 N N . ARG A 1 85 ? 6.723 -12.248 -3.061 1.00 87.31 85 ARG A N 1
ATOM 651 C CA . ARG A 1 85 ? 6.702 -13.650 -3.490 1.00 87.31 85 ARG A CA 1
ATOM 652 C C . ARG A 1 85 ? 7.813 -14.474 -2.851 1.00 87.31 85 ARG A C 1
ATOM 654 O O . ARG A 1 85 ? 7.575 -15.638 -2.543 1.00 87.31 85 ARG A O 1
ATOM 661 N N . ALA A 1 86 ? 8.998 -13.898 -2.668 1.00 85.19 86 ALA A N 1
ATOM 662 C CA . ALA A 1 86 ? 10.103 -14.564 -1.985 1.00 85.19 86 ALA A CA 1
ATOM 663 C C . ALA A 1 86 ? 9.759 -14.863 -0.515 1.00 85.19 86 ALA A C 1
ATOM 665 O O . ALA A 1 86 ? 10.040 -15.960 -0.039 1.00 85.19 86 ALA A O 1
ATOM 666 N N . SER A 1 87 ? 9.087 -13.930 0.167 1.00 84.00 87 SER A N 1
ATOM 667 C CA . SER A 1 87 ? 8.746 -14.051 1.589 1.00 84.00 87 SER A CA 1
ATOM 668 C C . SER A 1 87 ? 7.475 -14.861 1.851 1.00 84.00 87 SER A C 1
ATOM 670 O O . SER A 1 87 ? 7.439 -15.678 2.766 1.00 84.00 87 SER A O 1
ATOM 672 N N . LEU A 1 88 ? 6.416 -14.645 1.065 1.00 85.44 88 LEU A N 1
ATOM 673 C CA . LEU A 1 88 ? 5.084 -15.203 1.331 1.00 85.44 88 LEU A CA 1
ATOM 674 C C . LEU A 1 88 ? 4.618 -16.219 0.274 1.00 85.44 88 LEU A C 1
ATOM 676 O O . LEU A 1 88 ? 3.514 -16.761 0.356 1.00 85.44 88 LEU A O 1
ATOM 680 N N . GLY A 1 89 ? 5.448 -16.495 -0.731 1.00 89.12 89 GLY A N 1
ATOM 681 C CA . GLY A 1 89 ? 5.156 -17.453 -1.788 1.00 89.12 89 GLY A CA 1
ATOM 682 C C . GLY A 1 89 ? 4.120 -16.969 -2.807 1.00 89.12 89 GLY A C 1
ATOM 683 O O . GLY A 1 89 ? 3.898 -15.775 -3.034 1.00 89.12 89 GLY A O 1
ATOM 684 N N . LYS A 1 90 ? 3.497 -17.935 -3.490 1.00 91.44 90 LYS A N 1
ATOM 685 C CA . LYS A 1 90 ? 2.444 -17.671 -4.479 1.00 91.44 90 LYS A CA 1
ATOM 686 C C . LYS A 1 90 ? 1.120 -17.378 -3.772 1.00 91.44 90 LYS A C 1
ATOM 688 O O . LYS A 1 90 ? 0.533 -18.267 -3.164 1.00 91.44 90 LYS A O 1
ATOM 693 N N . MET A 1 91 ? 0.633 -16.155 -3.928 1.00 92.50 91 MET A N 1
ATOM 694 C CA . MET A 1 91 ? -0.626 -15.648 -3.383 1.00 92.50 91 MET A CA 1
ATOM 695 C C . MET A 1 91 ? -1.252 -14.645 -4.352 1.00 92.50 91 MET A C 1
ATOM 697 O O . MET A 1 91 ? -0.630 -14.295 -5.350 1.00 92.50 91 MET A O 1
ATOM 701 N N . MET A 1 92 ? -2.463 -14.153 -4.064 1.00 93.94 92 MET A N 1
ATOM 702 C CA . MET A 1 92 ? -3.188 -13.285 -5.003 1.00 93.94 92 MET A CA 1
ATOM 703 C C . MET A 1 92 ? -2.406 -12.023 -5.422 1.00 93.94 92 MET A C 1
ATOM 705 O O . MET A 1 92 ? -2.621 -11.538 -6.517 1.00 93.94 92 MET A O 1
ATOM 709 N N . LEU A 1 93 ? -1.469 -11.516 -4.613 1.00 92.12 93 LEU A N 1
ATOM 710 C CA . LEU A 1 93 ? -0.651 -10.342 -4.960 1.00 92.12 93 LEU A CA 1
ATOM 711 C C . LEU A 1 93 ? 0.622 -10.663 -5.770 1.00 92.12 93 LEU A C 1
ATOM 713 O O . LEU A 1 93 ? 1.335 -9.747 -6.168 1.00 92.12 93 LEU A O 1
ATOM 717 N N . THR A 1 94 ? 0.946 -11.941 -5.991 1.00 93.25 94 THR A N 1
ATOM 718 C CA . THR A 1 94 ? 2.238 -12.382 -6.560 1.00 93.25 94 THR A CA 1
ATOM 719 C C . THR A 1 94 ? 2.102 -13.279 -7.794 1.00 93.25 94 THR A C 1
ATOM 721 O O . THR A 1 94 ? 3.086 -13.884 -8.245 1.00 93.25 94 THR A O 1
ATOM 724 N N . VAL A 1 95 ? 0.885 -13.383 -8.334 1.00 93.50 95 VAL A N 1
ATOM 725 C CA . VAL A 1 95 ? 0.569 -14.106 -9.571 1.00 93.50 95 VAL A CA 1
ATOM 726 C C . VAL A 1 95 ? -0.319 -13.267 -10.480 1.00 93.50 95 VAL A C 1
ATOM 728 O O . VAL A 1 95 ? -1.111 -12.462 -9.994 1.00 93.50 95 VAL A O 1
ATOM 731 N N . ASP A 1 96 ? -0.227 -13.503 -11.786 1.00 92.38 96 ASP A N 1
ATOM 732 C CA . ASP A 1 96 ? -1.124 -12.889 -12.766 1.00 92.38 96 ASP A CA 1
ATOM 733 C C . ASP A 1 96 ? -2.374 -13.765 -13.003 1.00 92.38 96 ASP A C 1
ATOM 735 O O . ASP A 1 96 ? -2.518 -14.890 -12.498 1.00 92.38 96 ASP A O 1
ATOM 739 N N . ALA A 1 97 ? -3.321 -13.255 -13.794 1.00 92.00 97 ALA A N 1
ATOM 740 C CA . ALA A 1 97 ? -4.431 -14.055 -14.302 1.00 92.00 97 ALA A CA 1
ATOM 741 C C . ALA A 1 97 ? -3.915 -15.250 -15.141 1.00 92.00 97 ALA A C 1
ATOM 743 O O . ALA A 1 97 ? -2.912 -15.121 -15.847 1.00 92.00 97 ALA A O 1
ATOM 744 N N . PRO A 1 98 ? -4.583 -16.424 -15.104 1.00 93.62 98 PRO A N 1
ATOM 745 C CA . PRO A 1 98 ? -5.861 -16.713 -14.437 1.00 93.62 98 PRO A CA 1
ATOM 746 C C . PRO A 1 98 ? -5.725 -17.167 -12.971 1.00 93.62 98 PRO A C 1
ATOM 748 O O . PRO A 1 98 ? -6.728 -17.365 -12.284 1.00 93.62 98 PRO A O 1
ATOM 751 N N . ALA A 1 99 ? -4.501 -17.374 -12.474 1.00 95.06 99 ALA A N 1
ATOM 752 C CA . ALA A 1 99 ? -4.281 -17.839 -11.106 1.00 95.06 99 ALA A CA 1
ATOM 753 C C . ALA A 1 99 ? -4.735 -16.794 -10.075 1.00 95.06 99 ALA A C 1
ATOM 755 O O . ALA A 1 99 ? -5.364 -17.166 -9.081 1.00 95.06 99 ALA A O 1
ATOM 756 N N . HIS A 1 100 ? -4.478 -15.511 -10.353 1.00 94.94 100 HIS A N 1
ATOM 757 C CA . HIS A 1 100 ? -4.992 -14.378 -9.582 1.00 94.94 100 HIS A CA 1
ATOM 758 C C . HIS A 1 100 ? -6.511 -14.457 -9.396 1.00 94.94 100 HIS A C 1
ATOM 760 O O . HIS A 1 100 ? -6.989 -14.446 -8.264 1.00 94.94 100 HIS A O 1
ATOM 766 N N . ASP A 1 101 ? -7.263 -14.608 -10.489 1.00 94.81 101 ASP A N 1
ATOM 767 C CA . ASP A 1 101 ? -8.729 -14.567 -10.459 1.00 94.81 101 ASP A CA 1
ATOM 768 C C . ASP A 1 101 ? -9.294 -15.695 -9.593 1.00 94.81 101 ASP A C 1
ATOM 770 O O . ASP A 1 101 ? -10.181 -15.477 -8.767 1.00 94.81 101 ASP A O 1
ATOM 774 N N . ARG A 1 102 ? -8.706 -16.893 -9.700 1.00 95.75 102 ARG A N 1
ATOM 775 C CA . ARG A 1 102 ? -9.066 -18.042 -8.862 1.00 95.75 102 ARG A CA 1
ATOM 776 C C . ARG A 1 102 ? -8.795 -17.791 -7.376 1.00 95.75 102 ARG A C 1
ATOM 778 O O . ARG A 1 102 ? -9.604 -18.190 -6.545 1.00 95.75 102 ARG A O 1
ATOM 785 N N . LEU A 1 103 ? -7.656 -17.182 -7.037 1.00 95.56 103 LEU A N 1
ATOM 786 C CA . LEU A 1 103 ? -7.279 -16.894 -5.647 1.00 95.56 103 LEU A CA 1
ATOM 787 C C . LEU A 1 103 ? -8.094 -15.741 -5.049 1.00 95.56 103 LEU A C 1
ATOM 789 O O . LEU A 1 103 ? -8.367 -15.748 -3.852 1.00 95.56 103 LEU A O 1
ATOM 793 N N . ARG A 1 104 ? -8.489 -14.767 -5.873 1.00 94.62 104 ARG A N 1
ATOM 794 C CA . ARG A 1 104 ? -9.272 -13.598 -5.465 1.00 94.62 104 ARG A CA 1
ATOM 795 C C . ARG A 1 104 ? -10.758 -13.911 -5.293 1.00 94.62 104 ARG A C 1
ATOM 797 O O . ARG A 1 104 ? -11.379 -13.365 -4.384 1.00 94.62 104 ARG A O 1
ATOM 804 N N . ALA A 1 105 ? -11.326 -14.776 -6.135 1.00 95.19 105 ALA A N 1
ATOM 805 C CA . ALA A 1 105 ? -12.770 -15.023 -6.199 1.00 95.19 105 ALA A CA 1
ATOM 806 C C . ALA A 1 105 ? -13.456 -15.299 -4.838 1.00 95.19 105 ALA A C 1
ATOM 808 O O . ALA A 1 105 ? -14.519 -14.720 -4.602 1.00 95.19 105 ALA A O 1
ATOM 809 N N . PRO A 1 106 ? -12.885 -16.093 -3.905 1.00 92.25 106 PRO A N 1
ATOM 810 C CA . PRO A 1 106 ? -13.504 -16.330 -2.595 1.00 92.25 106 PRO A CA 1
ATOM 811 C C . PRO A 1 106 ? -13.657 -15.067 -1.735 1.00 92.25 106 PRO A C 1
ATOM 813 O O . PRO A 1 106 ? -14.588 -14.973 -0.938 1.00 92.25 106 PRO A O 1
ATOM 816 N N . PHE A 1 107 ? -12.768 -14.086 -1.913 1.00 90.12 107 PHE A N 1
ATOM 817 C CA . PHE A 1 107 ? -12.747 -12.844 -1.141 1.00 90.12 107 PHE A CA 1
ATOM 818 C C . PHE A 1 107 ? -13.573 -11.731 -1.791 1.00 90.12 107 PHE A C 1
ATOM 820 O O . PHE A 1 107 ? -13.843 -10.718 -1.164 1.00 90.12 107 PHE A O 1
ATOM 827 N N . GLU A 1 108 ? -14.007 -11.869 -3.042 1.00 92.25 108 GLU A N 1
ATOM 828 C CA . GLU A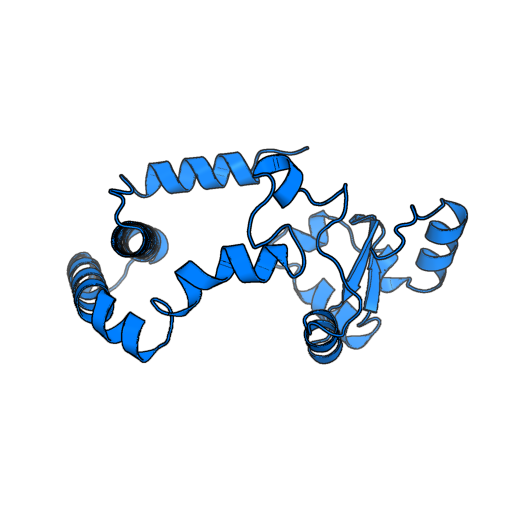 1 108 ? -14.636 -10.743 -3.734 1.00 92.25 108 GLU A CA 1
ATOM 829 C C . GLU A 1 108 ? -15.997 -10.367 -3.133 1.00 92.25 108 GLU A C 1
ATOM 831 O O . GLU A 1 108 ? -16.276 -9.192 -2.911 1.00 92.25 108 GLU A O 1
ATOM 836 N N . ARG A 1 109 ? -16.858 -11.357 -2.864 1.00 93.50 109 ARG A N 1
ATOM 837 C CA . ARG A 1 109 ? -18.237 -11.109 -2.419 1.00 93.50 109 ARG A CA 1
ATOM 838 C C . ARG A 1 109 ? -18.332 -10.537 -0.996 1.00 93.50 109 ARG A C 1
ATOM 840 O O . ARG A 1 109 ? -19.053 -9.549 -0.859 1.00 93.50 109 ARG A O 1
ATOM 847 N N . PRO A 1 110 ? -17.659 -11.095 0.033 1.00 91.44 110 PRO A N 1
ATOM 848 C CA . PRO A 1 110 ? -17.756 -10.574 1.402 1.00 91.44 110 PRO A CA 1
ATOM 849 C C . PRO A 1 110 ? -17.302 -9.116 1.533 1.00 91.44 110 PRO A C 1
ATOM 851 O O . PRO A 1 110 ? -17.809 -8.389 2.376 1.00 91.44 110 PRO A O 1
ATOM 854 N N . PHE A 1 111 ? -16.389 -8.673 0.665 1.00 93.81 111 PHE A N 1
ATOM 855 C CA . PHE A 1 111 ? -15.837 -7.319 0.679 1.00 93.81 111 PHE A CA 1
ATOM 856 C C . PHE A 1 111 ? -16.547 -6.343 -0.278 1.00 93.81 111 PHE A C 1
ATOM 858 O O . PHE A 1 111 ? -16.065 -5.236 -0.519 1.00 93.81 111 PHE A O 1
ATOM 865 N N . ARG A 1 112 ? -17.716 -6.701 -0.827 1.00 95.31 112 ARG A N 1
ATOM 866 C CA . ARG A 1 112 ? -18.586 -5.729 -1.514 1.00 95.31 112 ARG A CA 1
ATOM 867 C C . ARG A 1 112 ? -19.225 -4.812 -0.477 1.00 95.31 112 ARG A C 1
ATOM 869 O O . ARG A 1 112 ? -19.691 -5.301 0.542 1.00 95.31 112 ARG A O 1
ATOM 876 N N . ALA A 1 113 ? -19.323 -3.513 -0.771 1.00 95.12 113 ALA A N 1
ATOM 877 C CA . ALA A 1 113 ? -19.738 -2.482 0.192 1.00 95.12 113 ALA A CA 1
ATOM 878 C C . ALA A 1 113 ? -20.972 -2.857 1.037 1.00 95.12 113 ALA A C 1
ATOM 880 O O . ALA A 1 113 ? -20.926 -2.782 2.258 1.00 95.12 113 ALA A O 1
ATOM 881 N N . ARG A 1 114 ? -22.051 -3.324 0.395 1.00 97.69 114 ARG A N 1
ATOM 882 C CA . ARG A 1 114 ? -23.277 -3.750 1.090 1.00 97.69 114 ARG A CA 1
ATOM 883 C C . ARG A 1 114 ? -23.054 -4.949 2.016 1.00 97.69 114 ARG A C 1
ATOM 885 O O . ARG A 1 114 ? -23.601 -4.973 3.112 1.00 97.69 114 ARG A O 1
ATOM 892 N N . GLU A 1 115 ? -22.286 -5.937 1.568 1.00 96.88 115 GLU A N 1
ATOM 893 C CA . GLU A 1 115 ? -22.109 -7.180 2.323 1.00 96.88 115 GLU A CA 1
ATOM 894 C C . GLU A 1 115 ? -21.123 -6.980 3.467 1.00 96.88 115 GLU A C 1
ATOM 896 O O . GLU A 1 115 ? -21.340 -7.523 4.542 1.00 96.88 115 GLU A O 1
ATOM 901 N N . ALA A 1 116 ? -20.106 -6.139 3.262 1.00 95.69 116 ALA A N 1
ATOM 902 C CA . ALA A 1 116 ? -19.190 -5.713 4.308 1.00 95.69 116 ALA A CA 1
ATOM 903 C C . ALA A 1 116 ? -19.921 -4.921 5.404 1.00 95.69 116 ALA A C 1
ATOM 905 O O . ALA A 1 116 ? -19.741 -5.218 6.581 1.00 95.69 116 ALA A O 1
ATOM 906 N N . GLU A 1 117 ? -20.792 -3.973 5.032 1.00 96.88 117 GLU A N 1
ATOM 907 C CA . GLU A 1 117 ?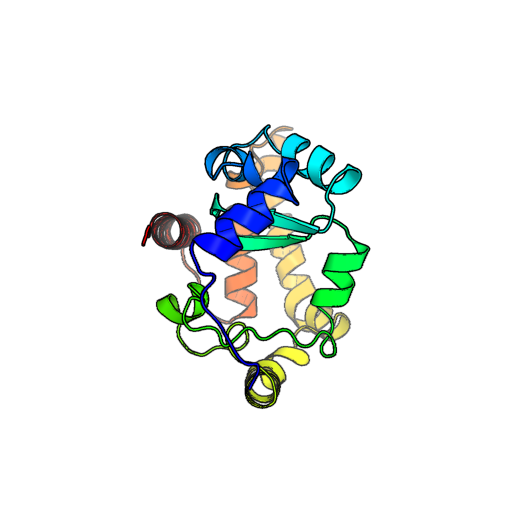 -21.619 -3.238 6.002 1.00 96.88 117 GLU A CA 1
ATOM 908 C C . GLU A 1 117 ? -22.524 -4.195 6.784 1.00 96.88 117 GLU A C 1
ATOM 910 O O . GLU A 1 117 ? -22.569 -4.148 8.008 1.00 96.88 117 GLU A O 1
ATOM 915 N N . HIS A 1 118 ? -23.206 -5.110 6.089 1.00 97.06 118 HIS A N 1
ATOM 916 C CA . HIS A 1 118 ? -24.101 -6.065 6.735 1.00 97.06 118 HIS A CA 1
ATOM 917 C C . HIS A 1 118 ? -23.368 -7.056 7.651 1.00 97.06 118 HIS A C 1
ATOM 919 O O . HIS A 1 118 ? -23.887 -7.401 8.708 1.00 97.06 118 HIS A O 1
ATOM 925 N N . ALA A 1 119 ? -22.190 -7.534 7.246 1.00 94.56 119 ALA A N 1
ATOM 926 C CA . ALA A 1 119 ? -21.447 -8.550 7.982 1.00 94.56 119 ALA A CA 1
ATOM 927 C C . ALA A 1 119 ? -20.636 -7.976 9.150 1.00 94.56 119 ALA A C 1
ATOM 929 O O . ALA A 1 119 ? -20.488 -8.652 10.164 1.00 94.56 119 ALA A O 1
ATOM 930 N N . PHE A 1 120 ? -20.097 -6.760 9.010 1.00 96.00 120 PHE A N 1
ATOM 931 C CA . PHE A 1 120 ? -19.086 -6.231 9.931 1.00 96.00 120 PHE A CA 1
ATOM 932 C C . PHE A 1 120 ? -19.435 -4.861 10.522 1.00 96.00 120 PHE A C 1
ATOM 934 O O . PHE A 1 120 ? -18.807 -4.464 11.501 1.00 96.00 120 PHE A O 1
ATOM 941 N N . GLY A 1 121 ? -20.413 -4.134 9.971 1.00 97.19 121 GLY A N 1
ATOM 942 C CA . GLY A 1 121 ? -20.694 -2.741 10.337 1.00 97.19 121 GLY A CA 1
ATOM 943 C C . GLY A 1 121 ? -21.015 -2.544 11.820 1.00 97.19 121 GLY A C 1
ATOM 944 O O . GLY A 1 121 ? -20.460 -1.648 12.455 1.00 97.19 121 GLY A O 1
ATOM 945 N N . ASP A 1 122 ? -21.845 -3.413 12.400 1.00 98.19 122 ASP A N 1
ATOM 946 C CA . ASP A 1 122 ? -22.212 -3.327 13.820 1.00 98.19 122 ASP A CA 1
ATOM 947 C C . ASP A 1 122 ? -21.027 -3.616 14.747 1.00 98.19 122 ASP A C 1
ATOM 949 O O . ASP A 1 122 ? -20.831 -2.904 15.732 1.00 98.19 122 ASP A O 1
ATOM 953 N N . PHE A 1 123 ? -20.194 -4.606 14.406 1.00 96.88 123 PHE A N 1
ATOM 954 C CA . PHE A 1 123 ? -18.971 -4.895 15.155 1.00 96.88 123 PHE A CA 1
ATOM 955 C C . PHE A 1 123 ? -17.981 -3.730 15.072 1.00 96.88 123 PHE A C 1
ATOM 957 O O . PHE A 1 123 ? -17.466 -3.287 16.094 1.00 96.88 123 PHE A O 1
ATOM 964 N N . ILE A 1 124 ? -17.740 -3.212 13.865 1.00 97.50 124 ILE A N 1
ATOM 965 C CA . ILE A 1 124 ? -16.824 -2.091 13.626 1.00 97.50 124 ILE A CA 1
ATOM 966 C C . ILE A 1 124 ? -17.266 -0.864 14.431 1.00 97.50 124 ILE A C 1
ATOM 968 O O . ILE A 1 124 ? -16.437 -0.240 15.091 1.00 97.50 124 ILE A O 1
ATOM 972 N N . ARG A 1 125 ? -18.564 -0.536 14.416 1.00 98.50 125 ARG A N 1
ATOM 973 C CA . ARG A 1 125 ? -19.118 0.591 15.176 1.00 98.50 125 ARG A CA 1
ATOM 974 C C . ARG A 1 125 ? -18.978 0.380 16.680 1.00 98.50 125 ARG A C 1
ATOM 976 O O . ARG A 1 125 ? -18.423 1.239 17.350 1.00 98.50 125 ARG A O 1
ATOM 983 N N . GLY A 1 126 ? -19.382 -0.786 17.185 1.00 98.25 126 GLY A N 1
ATOM 984 C CA . GLY A 1 126 ? -19.264 -1.104 18.608 1.00 98.25 126 GLY A CA 1
ATOM 985 C C . GLY A 1 126 ? -17.817 -1.096 19.107 1.00 98.25 126 GLY A C 1
ATOM 986 O O . GLY A 1 126 ? -17.549 -0.593 20.194 1.00 98.25 126 GLY A O 1
ATOM 987 N N . GLN A 1 127 ? -16.872 -1.596 18.306 1.00 97.25 127 GLN A N 1
ATOM 988 C CA . GLN A 1 127 ? -15.449 -1.555 18.643 1.00 97.25 127 GLN A CA 1
ATOM 989 C C . GLN A 1 127 ? -14.909 -0.121 18.642 1.00 97.25 127 GLN A C 1
ATOM 991 O O . GLN A 1 127 ? -14.106 0.223 19.506 1.00 97.25 127 GLN A O 1
ATOM 996 N N . ALA A 1 128 ? -15.335 0.718 17.693 1.00 98.19 128 ALA A N 1
ATOM 997 C CA . ALA A 1 128 ? -14.945 2.122 17.668 1.00 98.19 128 ALA A CA 1
ATOM 998 C C . ALA A 1 128 ? -15.470 2.867 18.905 1.00 98.19 128 ALA A C 1
ATOM 1000 O O . ALA A 1 128 ? -14.677 3.499 19.601 1.00 98.19 128 ALA A O 1
ATOM 1001 N N . ASP A 1 129 ? -16.765 2.734 19.206 1.00 98.44 129 ASP A N 1
ATOM 1002 C CA . ASP A 1 129 ? -17.411 3.373 20.358 1.00 98.44 129 ASP A CA 1
ATOM 1003 C C . ASP A 1 129 ? -16.716 2.955 21.664 1.00 98.44 129 ASP A C 1
ATOM 1005 O O . ASP A 1 129 ? -16.258 3.800 22.429 1.00 98.44 129 ASP A O 1
ATOM 1009 N N . ALA A 1 130 ? -16.504 1.649 21.859 1.00 97.12 130 ALA A N 1
ATOM 1010 C CA . ALA A 1 130 ? -15.866 1.118 23.061 1.00 97.12 130 ALA A CA 1
ATOM 1011 C C . ALA A 1 130 ? -14.408 1.569 23.253 1.00 97.12 130 ALA A C 1
ATOM 1013 O O . ALA A 1 130 ? -13.929 1.601 24.386 1.00 97.12 130 ALA A O 1
ATOM 1014 N N . LEU A 1 131 ? -13.675 1.866 22.174 1.00 96.56 131 LEU A N 1
ATOM 1015 C CA . LEU A 1 131 ? -12.320 2.415 22.263 1.00 96.56 131 LEU A CA 1
ATOM 1016 C C . LEU A 1 131 ? -12.342 3.915 22.553 1.00 96.56 131 LEU A C 1
ATOM 1018 O O . LEU A 1 131 ? -11.569 4.375 23.389 1.00 96.56 131 LEU A O 1
ATOM 1022 N N . ILE A 1 132 ? -13.235 4.658 21.898 1.00 97.44 132 ILE A N 1
ATOM 1023 C CA . ILE A 1 132 ? -13.392 6.105 22.088 1.00 97.44 132 ILE A CA 1
ATOM 1024 C C . ILE A 1 132 ? -13.823 6.421 23.522 1.00 97.44 132 ILE A C 1
ATOM 1026 O O . ILE A 1 132 ? -13.232 7.298 24.152 1.00 97.44 132 ILE A O 1
ATOM 1030 N N . ASP A 1 133 ? -14.773 5.664 24.074 1.00 97.06 133 ASP A N 1
ATOM 1031 C CA . ASP A 1 133 ? -15.272 5.838 25.443 1.00 97.06 133 ASP A CA 1
ATOM 1032 C C . ASP A 1 133 ? -14.161 5.759 26.506 1.00 97.06 133 ASP A C 1
ATOM 1034 O O . ASP A 1 133 ? -14.296 6.332 27.585 1.00 97.06 133 ASP A O 1
ATOM 1038 N N . ARG A 1 134 ? -13.031 5.096 26.214 1.00 95.81 134 ARG A N 1
ATOM 1039 C CA . ARG A 1 134 ? -11.901 4.985 27.154 1.00 95.81 134 ARG A CA 1
ATOM 1040 C C . ARG A 1 134 ? -11.162 6.302 27.369 1.00 95.81 134 ARG A C 1
ATOM 1042 O O . ARG A 1 134 ? -10.542 6.455 28.413 1.00 95.81 134 ARG A O 1
ATOM 1049 N N . PHE A 1 135 ? -11.190 7.210 26.395 1.00 96.00 135 PHE A N 1
ATOM 1050 C CA . PHE A 1 135 ? -10.426 8.463 26.434 1.00 96.00 135 PHE A CA 1
ATOM 1051 C C . PHE A 1 135 ? -11.270 9.712 26.141 1.00 96.00 135 PHE A C 1
ATOM 1053 O O . PHE A 1 135 ? -10.742 10.825 26.163 1.00 96.00 135 PHE A O 1
ATOM 1060 N N . ALA A 1 136 ? -12.571 9.559 25.870 1.00 95.62 136 ALA A N 1
ATOM 1061 C CA . ALA A 1 136 ? -13.457 10.658 25.483 1.00 95.62 136 ALA A CA 1
ATOM 1062 C C . ALA A 1 136 ? -13.461 11.814 26.503 1.00 95.62 136 ALA A C 1
ATOM 1064 O O . ALA A 1 136 ? -13.380 12.981 26.114 1.00 95.62 136 ALA A O 1
ATOM 1065 N N . ASP A 1 137 ? -13.472 11.493 27.799 1.00 96.31 137 ASP A N 1
ATOM 1066 C CA . ASP A 1 137 ? -13.520 12.482 28.884 1.00 96.31 137 ASP A CA 1
ATOM 1067 C C . ASP A 1 137 ? -12.170 13.174 29.152 1.00 96.31 137 ASP A C 1
ATOM 1069 O O . ASP A 1 137 ? -12.116 14.204 29.826 1.00 96.31 137 ASP A O 1
ATOM 1073 N N . GLU A 1 138 ? -11.063 12.647 28.621 1.00 93.62 138 GLU A N 1
ATOM 1074 C CA . GLU A 1 138 ? -9.723 13.199 28.856 1.00 93.62 138 GLU A CA 1
ATOM 1075 C C . GLU A 1 138 ? -9.433 14.440 27.996 1.00 93.62 138 GLU A C 1
ATOM 1077 O O . GLU A 1 138 ? -8.505 15.204 28.283 1.00 93.62 138 GLU A O 1
ATOM 1082 N N . GLY A 1 139 ? -10.204 14.644 26.920 1.00 90.44 139 GLY A N 1
ATOM 1083 C CA . GLY A 1 139 ? -10.042 15.755 25.975 1.00 90.44 139 GLY A CA 1
ATOM 1084 C C . GLY A 1 139 ? -8.745 15.719 25.152 1.00 90.44 139 GLY A C 1
ATOM 1085 O O . GLY A 1 139 ? -8.491 16.634 24.367 1.00 90.44 139 GLY A O 1
ATOM 1086 N N . LYS A 1 140 ? -7.913 14.684 25.322 1.00 93.44 140 LYS A N 1
ATOM 1087 C CA . LYS A 1 140 ? -6.664 14.437 24.590 1.00 93.44 140 LYS A CA 1
ATOM 1088 C C . LYS A 1 140 ? -6.339 12.941 24.600 1.00 93.44 140 LYS A C 1
ATOM 1090 O O . LYS A 1 140 ? -6.568 12.279 25.602 1.00 93.44 140 LYS A O 1
ATOM 1095 N N . ALA A 1 141 ? -5.756 12.434 23.517 1.00 96.06 141 ALA A N 1
ATOM 1096 C CA . ALA A 1 141 ? -5.263 11.061 23.424 1.00 96.06 141 ALA A CA 1
ATOM 1097 C C . ALA A 1 141 ? -4.154 10.958 22.366 1.00 96.06 141 ALA A C 1
ATOM 1099 O O . ALA A 1 141 ? -4.138 11.724 21.400 1.00 96.06 141 ALA A O 1
ATOM 1100 N N . GLU A 1 142 ? -3.242 10.000 22.534 1.00 95.81 142 GLU A N 1
ATOM 1101 C CA . GLU A 1 142 ? -2.346 9.564 21.460 1.00 95.81 142 GLU A CA 1
ATOM 1102 C C . GLU A 1 142 ? -3.103 8.513 20.633 1.00 95.81 142 GLU A C 1
ATOM 1104 O O . GLU A 1 142 ? -3.334 7.399 21.097 1.00 95.81 142 GLU A O 1
ATOM 1109 N N . LEU A 1 143 ? -3.575 8.890 19.441 1.00 95.94 143 LEU A N 1
ATOM 1110 C CA . LEU A 1 143 ? -4.565 8.104 18.695 1.00 95.94 143 LEU A CA 1
ATOM 1111 C C . LEU A 1 143 ? -4.041 6.761 18.181 1.00 95.94 143 LEU A C 1
ATOM 1113 O O . LEU A 1 143 ? -4.853 5.870 17.933 1.00 95.94 143 LEU A O 1
ATOM 1117 N N . HIS A 1 144 ? -2.730 6.590 18.005 1.00 92.50 144 HIS A N 1
ATOM 1118 C CA . HIS A 1 144 ? -2.183 5.312 17.569 1.00 92.50 144 HIS A CA 1
ATOM 1119 C C . HIS A 1 144 ? -2.402 4.235 18.639 1.00 92.50 144 HIS A C 1
ATOM 1121 O O . HIS A 1 144 ? -3.057 3.225 18.379 1.00 92.50 144 HIS A O 1
ATOM 1127 N N . SER A 1 145 ? -1.903 4.477 19.850 1.00 90.62 145 SER A N 1
ATOM 1128 C CA . SER A 1 145 ? -1.990 3.549 20.980 1.00 90.62 145 SER A CA 1
ATOM 1129 C C . SER A 1 145 ? -3.369 3.521 21.639 1.00 90.62 145 SER A C 1
ATOM 1131 O O . SER A 1 145 ? -3.796 2.457 22.077 1.00 90.62 145 SER A O 1
ATOM 1133 N N . ALA A 1 146 ? -4.088 4.647 21.680 1.00 93.88 146 ALA A N 1
ATOM 1134 C CA . ALA A 1 146 ? -5.407 4.720 22.311 1.00 93.88 146 ALA A CA 1
ATOM 1135 C C . ALA A 1 146 ? -6.550 4.187 21.428 1.00 93.88 146 ALA A C 1
ATOM 1137 O O . ALA A 1 146 ? -7.619 3.872 21.947 1.00 93.88 146 ALA A O 1
ATOM 1138 N N . PHE A 1 147 ? -6.358 4.109 20.105 1.00 95.50 147 PHE A N 1
ATOM 1139 C CA . PHE A 1 147 ? -7.426 3.734 19.174 1.00 95.50 147 PHE A CA 1
ATOM 1140 C C . PHE A 1 147 ? -6.936 2.890 17.993 1.00 95.50 147 PHE A C 1
ATOM 1142 O O . PHE A 1 147 ? -7.341 1.738 17.856 1.00 95.50 147 PHE A O 1
ATOM 1149 N N . ALA A 1 148 ? -6.082 3.440 17.125 1.00 95.31 148 ALA A N 1
ATOM 1150 C CA . ALA A 1 148 ? -5.869 2.912 15.777 1.00 95.31 148 ALA A CA 1
ATOM 1151 C C . ALA A 1 148 ? -5.294 1.487 15.757 1.00 95.31 148 ALA A C 1
ATOM 1153 O O . ALA A 1 148 ? -5.792 0.650 15.003 1.00 95.31 148 ALA A O 1
ATOM 1154 N N . ALA A 1 149 ? -4.287 1.203 16.589 1.00 90.81 149 ALA A N 1
ATOM 1155 C CA . ALA A 1 149 ? -3.635 -0.105 16.623 1.00 90.81 149 ALA A CA 1
ATOM 1156 C C . ALA A 1 149 ? -4.592 -1.209 17.110 1.00 90.81 149 ALA A C 1
ATOM 1158 O O . ALA A 1 149 ? -4.757 -2.234 16.446 1.00 90.81 149 ALA A O 1
ATOM 1159 N N . GLU A 1 150 ? -5.276 -0.989 18.239 1.00 92.12 150 GLU A N 1
ATOM 1160 C CA . GLU A 1 150 ? -6.239 -1.958 18.784 1.00 92.12 150 GLU A CA 1
ATOM 1161 C C . GLU A 1 150 ? -7.449 -2.125 17.854 1.00 92.12 150 GLU A C 1
ATOM 1163 O O . GLU A 1 150 ? -7.864 -3.250 17.575 1.00 92.12 150 GLU A O 1
ATOM 1168 N N . PHE A 1 151 ? -7.980 -1.023 17.316 1.00 95.31 151 PHE A N 1
ATOM 1169 C CA . PHE A 1 151 ? -9.099 -1.042 16.377 1.00 95.31 151 PHE A CA 1
ATOM 1170 C C . PHE A 1 151 ? -8.782 -1.865 15.124 1.00 95.31 151 PHE A C 1
ATOM 1172 O O . PHE A 1 151 ? -9.550 -2.758 14.762 1.00 95.31 151 PHE A O 1
ATOM 1179 N N . ALA A 1 152 ? -7.640 -1.606 14.478 1.00 93.75 152 ALA A N 1
ATOM 1180 C CA . ALA A 1 152 ? -7.265 -2.285 13.243 1.00 93.75 152 ALA A CA 1
ATOM 1181 C C . ALA A 1 152 ? -7.089 -3.797 13.452 1.00 93.75 152 ALA A C 1
ATOM 1183 O O . ALA A 1 152 ? -7.599 -4.587 12.655 1.00 93.75 152 ALA A O 1
ATOM 1184 N N . VAL A 1 153 ? -6.423 -4.210 14.537 1.00 91.88 153 VAL A N 1
ATOM 1185 C CA . VAL A 1 153 ? -6.194 -5.630 14.850 1.00 91.88 153 VAL A CA 1
ATOM 1186 C C . VAL A 1 153 ? -7.497 -6.343 15.213 1.00 91.88 153 VAL A C 1
ATOM 1188 O O . VAL A 1 153 ? -7.746 -7.440 14.709 1.00 91.88 153 VAL A O 1
ATOM 1191 N N . ALA A 1 154 ? -8.360 -5.714 16.018 1.00 92.50 154 ALA A N 1
ATOM 1192 C CA . ALA A 1 154 ? -9.653 -6.281 16.393 1.00 92.50 154 ALA A CA 1
ATOM 1193 C C . ALA A 1 154 ? -10.567 -6.479 15.173 1.00 92.50 154 ALA A C 1
ATOM 1195 O O . ALA A 1 154 ? -11.140 -7.556 14.994 1.00 92.50 154 ALA A O 1
ATOM 1196 N N . VAL A 1 155 ? -10.665 -5.473 14.297 1.00 94.38 155 VAL A N 1
ATOM 1197 C CA . VAL A 1 155 ? -11.464 -5.558 13.064 1.00 94.38 155 VAL A CA 1
ATOM 1198 C C . VAL A 1 155 ? -10.887 -6.593 12.105 1.00 94.38 155 VAL A C 1
ATOM 1200 O O . VAL A 1 155 ? -11.638 -7.424 11.594 1.00 94.38 155 VAL A O 1
ATOM 1203 N N . ALA A 1 156 ? -9.568 -6.607 11.892 1.00 92.69 156 ALA A N 1
ATOM 1204 C CA . ALA A 1 156 ? -8.931 -7.611 11.044 1.00 92.69 156 ALA A CA 1
ATOM 1205 C C . ALA A 1 156 ? -9.197 -9.033 11.558 1.00 92.69 156 ALA A C 1
ATOM 1207 O O . ALA A 1 156 ? -9.592 -9.892 10.771 1.00 92.69 156 ALA A O 1
ATOM 1208 N N . GLY A 1 157 ? -9.052 -9.269 12.867 1.00 91.69 157 GLY A N 1
ATOM 1209 C CA . GLY A 1 157 ? -9.306 -10.569 13.489 1.00 91.69 157 GLY A CA 1
ATOM 1210 C C . GLY A 1 157 ? -10.756 -11.016 13.346 1.00 91.69 157 GLY A C 1
ATOM 1211 O O . GLY A 1 157 ? -11.021 -12.155 12.958 1.00 91.69 157 GLY A O 1
ATOM 1212 N N . HIS A 1 158 ? -11.697 -10.094 13.556 1.00 92.12 158 HIS A N 1
ATOM 1213 C CA . HIS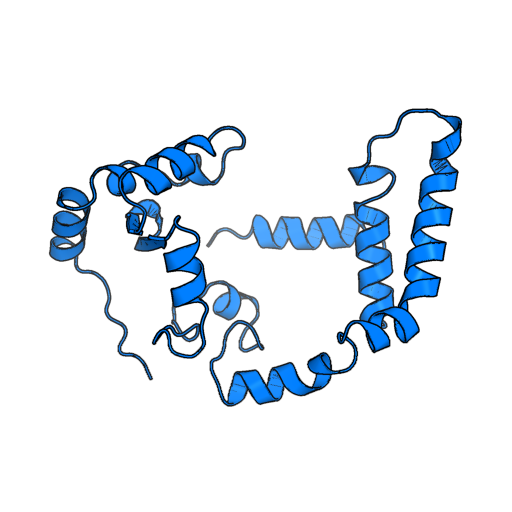 A 1 158 ? -13.117 -10.358 13.358 1.00 92.12 158 HIS A CA 1
ATOM 1214 C C . HIS A 1 158 ? -13.438 -10.743 11.906 1.00 92.12 158 HIS A C 1
ATOM 1216 O O . HIS A 1 158 ? -14.089 -11.759 11.667 1.00 92.12 158 HIS A O 1
ATOM 1222 N N . VAL A 1 159 ? -12.931 -9.981 10.932 1.00 91.69 159 VAL A N 1
ATOM 1223 C CA . VAL A 1 159 ? -13.189 -10.205 9.500 1.00 91.69 159 VAL A CA 1
ATOM 1224 C C . VAL A 1 159 ? -12.631 -11.544 9.013 1.00 91.69 159 VAL A C 1
ATOM 1226 O O . VAL A 1 159 ? -13.286 -12.234 8.232 1.00 91.69 159 VAL A O 1
ATOM 1229 N N . ILE A 1 160 ? -11.435 -11.933 9.462 1.00 89.12 160 ILE A N 1
ATOM 1230 C CA . ILE A 1 160 ? -10.807 -13.199 9.047 1.00 89.12 160 ILE A CA 1
ATOM 1231 C C . ILE A 1 160 ? -11.237 -14.398 9.906 1.00 89.12 160 ILE A C 1
ATOM 1233 O O . ILE A 1 160 ? -10.847 -15.527 9.610 1.00 89.12 160 ILE A O 1
ATOM 1237 N N . GLY A 1 161 ? -12.023 -14.169 10.964 1.00 88.56 161 GLY A N 1
ATOM 1238 C CA . GLY A 1 161 ? -12.482 -15.208 11.885 1.00 88.56 161 GLY A CA 1
ATOM 1239 C C . GLY A 1 161 ? -11.369 -15.810 12.746 1.00 88.56 161 GLY A C 1
ATOM 1240 O O . GLY A 1 161 ? -11.474 -16.966 13.155 1.00 88.56 161 GLY A O 1
ATOM 1241 N N . LEU A 1 162 ? -10.297 -15.056 13.005 1.00 84.38 162 LEU A N 1
ATOM 1242 C CA . LEU A 1 162 ? -9.187 -15.491 13.849 1.00 84.38 162 LEU A CA 1
ATOM 1243 C C . LEU A 1 162 ? -9.103 -14.613 15.098 1.00 84.38 162 LEU A C 1
ATOM 1245 O O . LEU A 1 162 ? -9.221 -13.391 14.992 1.00 84.38 162 LEU A O 1
ATOM 1249 N N . PRO A 1 163 ? -8.823 -15.198 16.276 1.00 77.62 163 PRO A N 1
ATOM 1250 C CA . PRO A 1 163 ? -8.451 -14.421 17.444 1.00 77.62 163 PRO A CA 1
ATOM 1251 C C . PRO A 1 163 ? -7.032 -13.890 17.224 1.00 77.62 163 PRO A C 1
ATOM 1253 O O . PRO A 1 163 ? -6.055 -14.458 17.714 1.00 77.62 163 PRO A O 1
ATOM 1256 N N . LEU A 1 164 ? -6.903 -12.825 16.432 1.00 74.50 164 LEU A N 1
ATOM 1257 C CA . LEU A 1 164 ? -5.676 -12.044 16.420 1.00 74.50 164 LEU A CA 1
ATOM 1258 C C . LEU A 1 164 ? -5.528 -11.493 17.840 1.00 74.50 164 LEU A C 1
ATOM 1260 O O . LEU A 1 164 ? -6.424 -10.814 18.335 1.00 74.50 164 LEU A O 1
ATOM 1264 N N . GLY A 1 165 ? -4.474 -11.937 18.529 1.00 64.25 165 GLY A N 1
ATOM 1265 C CA . GLY A 1 165 ? -4.227 -11.614 19.932 1.00 64.25 165 GLY A CA 1
ATOM 1266 C C . GLY A 1 165 ? -3.884 -10.137 20.145 1.00 64.25 165 GLY A C 1
ATOM 1267 O O . GLY A 1 165 ? -4.261 -9.271 19.365 1.00 64.25 165 GLY A O 1
ATOM 1268 N N . GLU A 1 166 ? -3.138 -9.847 21.210 1.00 66.06 166 GLU A N 1
ATOM 1269 C CA . GLU A 1 166 ? -2.669 -8.491 21.537 1.00 66.06 166 GLU A CA 1
ATOM 1270 C C . GLU A 1 166 ? -2.060 -7.780 20.314 1.00 66.06 166 GLU A C 1
ATOM 1272 O O . GLU A 1 166 ? -1.144 -8.317 19.682 1.00 66.06 166 GLU A O 1
ATOM 1277 N N . SER A 1 167 ? -2.527 -6.561 20.014 1.00 69.19 167 SER A N 1
ATOM 1278 C CA . SER A 1 167 ? -2.040 -5.747 18.888 1.00 69.19 167 SER A CA 1
ATOM 1279 C C . SER A 1 167 ? -0.520 -5.609 18.885 1.00 69.19 167 SER A C 1
ATOM 1281 O O . SER A 1 167 ? 0.100 -5.785 17.844 1.00 69.19 167 SER A O 1
ATOM 1283 N N . ALA A 1 168 ? 0.094 -5.474 20.063 1.00 70.69 168 ALA A N 1
ATOM 1284 C CA . ALA A 1 168 ? 1.544 -5.417 20.228 1.00 70.69 168 ALA A CA 1
ATOM 1285 C C . ALA A 1 168 ? 2.299 -6.624 19.630 1.00 70.69 168 ALA A C 1
ATOM 1287 O O . ALA A 1 168 ? 3.414 -6.472 19.137 1.00 70.69 168 ALA A O 1
ATOM 1288 N N . LYS A 1 169 ? 1.715 -7.832 19.649 1.00 74.25 169 LYS A N 1
ATOM 1289 C CA . LYS A 1 169 ? 2.330 -9.023 19.032 1.00 74.25 169 LYS A CA 1
ATOM 1290 C C . LYS A 1 169 ? 2.222 -8.983 17.511 1.00 74.25 169 LYS A C 1
ATOM 1292 O O . LYS A 1 169 ? 3.149 -9.399 16.826 1.00 74.25 169 LYS A O 1
ATOM 1297 N N . ILE A 1 170 ? 1.105 -8.477 16.991 1.00 76.62 170 ILE A N 1
ATOM 1298 C CA . ILE A 1 170 ? 0.916 -8.272 15.553 1.00 76.62 170 ILE A CA 1
ATOM 1299 C C . ILE A 1 170 ? 1.869 -7.182 15.047 1.00 76.62 170 ILE A C 1
ATOM 1301 O O . ILE A 1 170 ? 2.546 -7.397 14.044 1.00 76.62 170 ILE A O 1
ATOM 1305 N N . ASP A 1 171 ? 2.001 -6.078 15.782 1.00 71.50 171 ASP A N 1
ATOM 1306 C CA . ASP A 1 171 ? 2.955 -5.006 15.493 1.00 71.50 171 ASP A CA 1
ATOM 1307 C C . ASP A 1 171 ? 4.396 -5.526 15.498 1.00 71.50 171 ASP A C 1
ATOM 1309 O O . ASP A 1 171 ? 5.166 -5.192 14.602 1.00 71.50 171 ASP A O 1
ATOM 1313 N N . ALA A 1 172 ? 4.750 -6.402 16.446 1.00 75.00 172 ALA A N 1
ATOM 1314 C CA . ALA A 1 172 ? 6.061 -7.047 16.476 1.00 75.00 172 ALA A CA 1
ATOM 1315 C C . ALA A 1 172 ? 6.309 -7.917 15.234 1.00 75.00 172 ALA A C 1
ATOM 1317 O O . ALA A 1 172 ? 7.369 -7.806 14.627 1.00 75.00 172 ALA A O 1
ATOM 1318 N N . TYR A 1 173 ? 5.329 -8.717 14.790 1.00 76.62 173 TYR A N 1
ATOM 1319 C CA . TYR A 1 173 ? 5.471 -9.476 13.542 1.00 76.62 173 TYR A CA 1
ATOM 1320 C C . TYR A 1 173 ? 5.656 -8.559 12.332 1.00 76.62 173 TYR A C 1
ATOM 1322 O O . TYR A 1 173 ? 6.525 -8.819 11.503 1.00 76.62 173 TYR A O 1
ATOM 1330 N N . TYR A 1 174 ? 4.876 -7.479 12.220 1.00 72.38 174 TYR A N 1
ATOM 1331 C CA . TYR A 1 174 ? 5.040 -6.513 11.131 1.00 72.38 174 TYR A CA 1
ATOM 1332 C C . TYR A 1 174 ? 6.391 -5.795 11.189 1.00 72.38 174 TYR A C 1
ATOM 1334 O O . TYR A 1 174 ? 7.012 -5.604 10.143 1.00 72.38 174 TYR A O 1
ATOM 1342 N N . ALA A 1 175 ? 6.867 -5.441 12.383 1.00 73.50 175 ALA A N 1
ATOM 1343 C CA . ALA A 1 175 ? 8.186 -4.859 12.580 1.00 73.50 175 ALA A CA 1
ATOM 1344 C C . ALA A 1 175 ? 9.293 -5.838 12.167 1.00 73.50 175 ALA A C 1
ATOM 1346 O O . ALA A 1 175 ? 10.193 -5.439 11.436 1.00 73.50 175 ALA A O 1
ATOM 1347 N N . ASP A 1 176 ? 9.191 -7.116 12.540 1.00 75.44 176 ASP A N 1
ATOM 1348 C CA . ASP A 1 176 ? 10.132 -8.162 12.129 1.00 75.44 176 ASP A CA 1
ATOM 1349 C C . ASP A 1 176 ? 10.121 -8.364 10.606 1.00 75.44 176 ASP A C 1
ATOM 1351 O O . ASP A 1 176 ? 11.180 -8.460 9.988 1.00 75.44 176 ASP A O 1
ATOM 1355 N N . PHE A 1 177 ? 8.943 -8.357 9.969 1.00 67.88 177 PHE A N 1
ATOM 1356 C CA . PHE A 1 177 ? 8.829 -8.418 8.507 1.00 67.88 177 PHE A CA 1
ATOM 1357 C C . PHE A 1 177 ? 9.449 -7.200 7.816 1.00 67.88 177 PHE A C 1
ATOM 1359 O O . PHE A 1 177 ? 10.131 -7.359 6.807 1.00 67.88 177 PHE A O 1
ATOM 1366 N N . ALA A 1 178 ? 9.224 -5.994 8.338 1.00 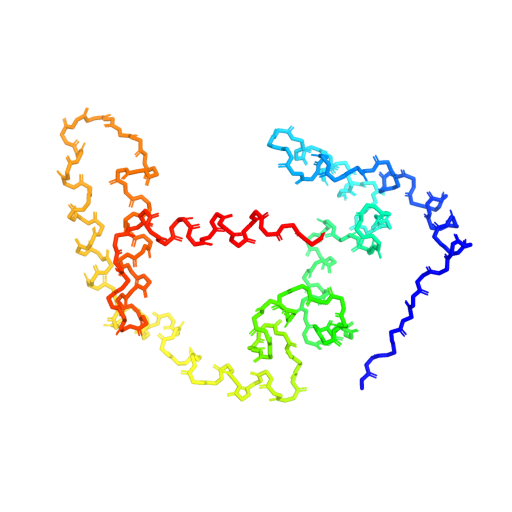66.25 178 ALA A N 1
ATOM 1367 C CA . ALA A 1 178 ? 9.795 -4.766 7.788 1.00 66.25 178 ALA A CA 1
ATOM 1368 C C . ALA A 1 178 ? 11.313 -4.667 8.035 1.00 66.25 178 ALA A C 1
ATOM 1370 O O . ALA A 1 178 ? 12.045 -4.117 7.212 1.00 66.25 178 ALA A O 1
ATOM 1371 N N . ALA A 1 179 ? 11.790 -5.210 9.159 1.00 63.09 179 ALA A N 1
ATOM 1372 C CA . ALA A 1 179 ? 13.196 -5.238 9.546 1.00 63.09 179 ALA A CA 1
ATOM 1373 C C . ALA A 1 179 ? 13.981 -6.394 8.913 1.00 63.09 179 ALA A C 1
ATOM 1375 O O . ALA A 1 179 ? 15.215 -6.354 8.937 1.00 63.09 179 ALA A O 1
ATOM 1376 N N . ALA A 1 180 ? 13.300 -7.393 8.336 1.00 60.28 180 ALA A N 1
ATOM 1377 C CA . ALA A 1 180 ? 13.897 -8.451 7.531 1.00 60.28 180 ALA A CA 1
ATOM 1378 C C . ALA A 1 180 ? 14.482 -7.853 6.241 1.00 60.28 180 ALA A C 1
ATOM 1380 O O . ALA A 1 180 ? 13.916 -7.932 5.152 1.00 60.28 180 ALA A O 1
ATOM 1381 N N . ARG A 1 181 ? 15.638 -7.206 6.393 1.00 46.69 181 ARG A N 1
ATOM 1382 C CA . ARG A 1 181 ? 16.506 -6.780 5.303 1.00 46.69 181 ARG A CA 1
ATOM 1383 C C . ARG A 1 181 ? 16.994 -8.036 4.583 1.00 46.69 181 ARG A C 1
ATOM 1385 O O . ARG A 1 181 ? 17.527 -8.938 5.231 1.00 46.69 181 ARG A O 1
ATOM 1392 N N . VAL A 1 182 ? 16.809 -8.073 3.267 1.00 45.06 182 VAL A N 1
ATOM 1393 C CA . VAL A 1 182 ? 17.547 -8.972 2.368 1.00 45.06 182 VAL A CA 1
ATOM 1394 C C . VAL A 1 182 ? 18.783 -8.234 1.886 1.00 45.06 182 VAL A C 1
ATOM 1396 O O . VAL A 1 182 ? 18.633 -7.043 1.530 1.00 45.06 182 VAL A O 1
#

pLDDT: mean 89.51, std 9.5, range [45.06, 98.5]